Protein AF-A0A107F666-F1 (afdb_monomer_lite)

Secondary structure (DSSP, 8-state):
---------TT--SEEEEE-HHHHHH-GGGSEEEEEEETTEEEEEE-TT--SHHHHHHHHHHTT----EEEETTT---EE-

pLDDT: mean 85.08, std 16.32, range [36.16, 96.75]

Sequence (81 aa):
MQIVNAAPPAGLPALLIVLDREIAQRHPAKAFYLRVEVENGAKHIDLDGAVTPLDARQLAREKGYEPTHWMVAAEGRPTMF

Foldseek 3Di:
DDPPQCDDPPPDDQWEKEAEVVCCVVPVQFRIWIWHDDPRGTDTGTLGRDNDPVSSQVSCVVVVDHDQWYDYPVVPDTDGD

Radius of gyration: 12.99 Å; chains: 1; bounding box: 31×32×31 Å

Organism: NCBI:txid101571

Structure (mmCIF, N/CA/C/O back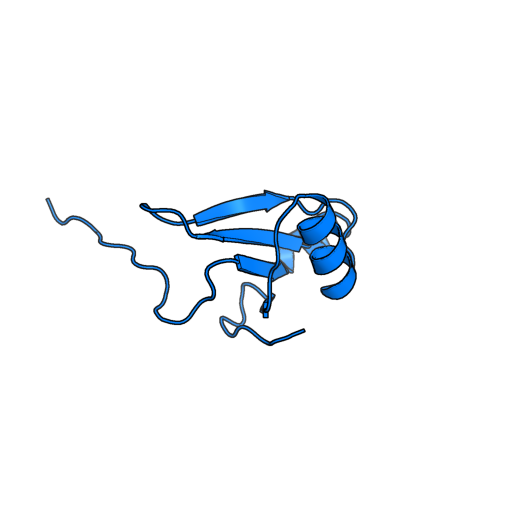bone):
data_AF-A0A107F666-F1
#
_entry.id   AF-A0A107F666-F1
#
loop_
_atom_site.group_PDB
_atom_site.id
_atom_site.type_symbol
_atom_site.label_atom_id
_atom_site.label_alt_id
_atom_site.label_comp_id
_atom_site.label_asym_id
_atom_site.label_entity_id
_atom_site.label_seq_id
_atom_site.pdbx_PDB_ins_code
_atom_site.Cartn_x
_atom_site.Cartn_y
_atom_site.Cartn_z
_atom_site.occupancy
_atom_site.B_iso_or_equiv
_atom_site.auth_seq_id
_atom_site.auth_comp_id
_atom_site.auth_asym_id
_atom_site.auth_atom_id
_atom_site.pdbx_PDB_model_num
ATOM 1 N N . MET A 1 1 ? -22.453 -19.435 17.995 1.00 38.34 1 MET A N 1
ATOM 2 C CA . MET A 1 1 ? -21.874 -18.667 16.875 1.00 38.34 1 MET A CA 1
ATOM 3 C C . MET A 1 1 ? -20.670 -17.918 17.417 1.00 38.34 1 MET A C 1
ATOM 5 O O . MET A 1 1 ? -20.853 -17.046 18.254 1.00 38.34 1 MET A O 1
ATOM 9 N N . GLN A 1 2 ? -19.453 -18.327 17.057 1.00 36.16 2 GLN A N 1
ATOM 10 C CA . GLN A 1 2 ? -18.243 -17.590 17.427 1.00 36.16 2 GLN A CA 1
ATOM 11 C C . GLN A 1 2 ? -18.092 -16.424 16.453 1.00 36.16 2 GLN A C 1
ATOM 13 O O . GLN A 1 2 ? -17.928 -16.632 15.255 1.00 36.16 2 GLN A O 1
ATOM 18 N N . ILE A 1 3 ? -18.199 -15.203 16.970 1.00 39.34 3 ILE A N 1
ATOM 19 C CA . ILE A 1 3 ? -17.866 -13.994 16.224 1.00 39.34 3 ILE A CA 1
ATOM 20 C C . ILE A 1 3 ? -16.342 -13.992 16.125 1.00 39.34 3 ILE A C 1
ATOM 22 O O . ILE A 1 3 ? -15.653 -13.771 17.120 1.00 39.34 3 ILE A O 1
ATOM 26 N N . VAL A 1 4 ? -15.813 -14.330 14.949 1.00 36.72 4 VAL A N 1
ATOM 27 C CA . VAL A 1 4 ? -14.380 -14.208 14.675 1.00 36.72 4 VAL A CA 1
ATOM 28 C C . VAL A 1 4 ? -14.083 -12.716 14.611 1.00 36.72 4 VAL A C 1
ATOM 30 O O . VAL A 1 4 ? -14.338 -12.055 13.609 1.00 36.72 4 VAL A O 1
ATOM 33 N N . ASN A 1 5 ? -13.609 -12.179 15.730 1.00 38.19 5 ASN A N 1
ATOM 34 C CA . ASN A 1 5 ? -13.163 -10.803 15.837 1.00 38.19 5 ASN A CA 1
ATOM 35 C C . ASN A 1 5 ? -11.785 -10.716 15.166 1.00 38.19 5 ASN A C 1
ATOM 37 O O . ASN A 1 5 ? -10.754 -10.913 15.806 1.00 38.19 5 ASN A O 1
ATOM 41 N N . ALA A 1 6 ? -11.771 -10.526 13.847 1.00 40.22 6 ALA A N 1
ATOM 42 C CA . ALA A 1 6 ? -10.551 -10.268 13.095 1.00 40.22 6 ALA A CA 1
ATOM 43 C C . ALA A 1 6 ? -10.167 -8.792 13.267 1.00 40.22 6 ALA A C 1
ATOM 45 O O . ALA A 1 6 ? -10.253 -7.997 12.333 1.00 40.22 6 ALA A O 1
ATOM 46 N N . ALA A 1 7 ? -9.756 -8.423 14.484 1.00 49.31 7 ALA A N 1
ATOM 47 C CA . ALA A 1 7 ? -8.956 -7.222 14.663 1.00 49.31 7 ALA A CA 1
ATOM 48 C C . ALA A 1 7 ? -7.746 -7.323 13.709 1.00 49.31 7 ALA A C 1
ATOM 50 O O . ALA A 1 7 ? -7.204 -8.426 13.546 1.00 49.31 7 ALA A O 1
ATOM 51 N N . PRO A 1 8 ? -7.311 -6.225 13.058 1.00 52.47 8 PRO A N 1
ATOM 52 C CA . PRO A 1 8 ? -6.035 -6.218 12.350 1.00 52.47 8 PRO A CA 1
ATOM 53 C C . PRO A 1 8 ? -4.948 -6.818 13.256 1.00 52.47 8 PRO A C 1
ATOM 55 O O . PRO A 1 8 ? -5.061 -6.677 14.478 1.00 52.47 8 PRO A O 1
ATOM 58 N N . PRO A 1 9 ? -3.885 -7.444 12.717 1.00 54.28 9 PRO A N 1
ATOM 59 C CA . PRO A 1 9 ? -2.721 -7.760 13.537 1.00 54.28 9 PRO A CA 1
ATOM 60 C C . PRO A 1 9 ? -2.340 -6.477 14.282 1.00 54.28 9 PRO A C 1
ATOM 62 O O . PRO A 1 9 ? -2.080 -5.455 13.641 1.00 54.28 9 PRO A O 1
ATOM 65 N N . ALA A 1 10 ? -2.444 -6.489 15.613 1.00 57.16 10 ALA A N 1
ATOM 66 C CA . ALA A 1 10 ? -2.276 -5.291 16.422 1.00 57.16 10 ALA A CA 1
ATOM 67 C C . ALA A 1 10 ? -0.928 -4.637 16.068 1.00 57.16 10 ALA A C 1
ATOM 69 O O . ALA A 1 10 ? 0.114 -5.271 16.225 1.00 57.16 10 ALA A O 1
ATOM 70 N N . GLY A 1 11 ? -0.950 -3.407 15.537 1.00 71.19 11 GLY A N 1
ATOM 71 C CA . GLY A 1 11 ? 0.261 -2.647 15.192 1.00 71.19 11 GLY A CA 1
ATOM 72 C C . GLY A 1 11 ? 0.388 -2.150 13.748 1.00 71.19 11 GLY A C 1
ATOM 73 O O . GLY A 1 11 ? 1.367 -1.470 13.446 1.00 71.19 11 GLY A O 1
ATOM 74 N N . LEU A 1 12 ? -0.561 -2.439 12.850 1.00 82.12 12 LEU A N 1
ATOM 75 C CA . LEU A 1 12 ? -0.552 -1.823 11.516 1.00 82.12 12 LEU A CA 1
ATOM 76 C C . LEU A 1 12 ? -1.129 -0.395 11.546 1.00 82.12 12 LEU A C 1
ATOM 78 O O . LEU A 1 12 ? -2.170 -0.185 12.165 1.00 82.12 12 LEU A O 1
ATOM 82 N N . PRO A 1 13 ? -0.511 0.576 10.850 1.00 87.75 13 PRO A N 1
ATOM 83 C CA . PRO A 1 13 ? -1.068 1.917 10.700 1.00 87.75 13 PRO A CA 1
ATOM 84 C C . PRO A 1 13 ? -2.427 1.924 9.990 1.00 87.75 13 PRO A C 1
ATOM 86 O O . PRO A 1 13 ? -2.668 1.122 9.082 1.00 87.75 13 PRO A O 1
ATOM 89 N N . ALA A 1 14 ? -3.270 2.898 10.347 1.00 90.50 14 ALA A N 1
ATOM 90 C CA . ALA A 1 14 ? -4.588 3.093 9.741 1.00 90.50 14 ALA A CA 1
ATOM 91 C C . ALA A 1 14 ? -4.518 3.361 8.226 1.00 90.50 14 ALA A C 1
ATOM 93 O O . ALA A 1 14 ? -5.412 2.971 7.481 1.00 90.50 14 ALA A O 1
ATOM 94 N N . LEU A 1 15 ? -3.438 3.999 7.763 1.00 93.50 15 LEU A N 1
ATOM 95 C CA . LEU A 1 15 ? -3.118 4.199 6.351 1.00 93.50 15 LEU A CA 1
ATOM 96 C C . LEU A 1 15 ? -1.771 3.543 6.057 1.00 93.50 15 LEU A C 1
ATOM 98 O O . LEU A 1 15 ? -0.737 3.986 6.563 1.00 93.50 15 LEU A O 1
ATOM 102 N N . LEU A 1 16 ? -1.785 2.497 5.238 1.00 94.75 16 LEU A N 1
ATOM 103 C CA . LEU A 1 16 ? -0.608 1.679 4.974 1.00 94.75 16 LEU A CA 1
ATOM 104 C C . LEU A 1 16 ? -0.520 1.326 3.497 1.00 94.75 16 LEU A C 1
ATOM 106 O O . LEU A 1 16 ? -1.444 0.744 2.937 1.00 94.75 16 LEU A O 1
ATOM 110 N N . ILE A 1 17 ? 0.605 1.643 2.868 1.00 96.69 17 ILE A N 1
ATOM 111 C CA . ILE A 1 17 ? 0.878 1.185 1.506 1.00 96.69 17 ILE A CA 1
ATOM 112 C C . ILE A 1 17 ? 1.386 -0.251 1.554 1.00 96.69 17 ILE A C 1
ATOM 114 O O . ILE A 1 17 ? 2.250 -0.587 2.361 1.00 96.69 17 ILE A O 1
ATOM 118 N N . VAL A 1 18 ? 0.862 -1.103 0.683 1.00 95.56 18 VAL A N 1
ATOM 119 C CA . VAL A 1 18 ? 1.239 -2.512 0.631 1.00 95.56 18 VAL A CA 1
ATOM 120 C C . VAL A 1 18 ? 1.724 -2.857 -0.767 1.00 95.56 18 VAL A C 1
ATOM 122 O O . VAL A 1 18 ? 1.037 -2.588 -1.749 1.00 95.56 18 VAL A O 1
ATOM 125 N N . LEU A 1 19 ? 2.912 -3.457 -0.835 1.00 95.00 19 LEU A N 1
ATOM 126 C CA . LEU A 1 19 ? 3.436 -4.129 -2.017 1.00 95.00 19 LEU A CA 1
ATOM 127 C C . LEU A 1 19 ? 2.999 -5.596 -2.002 1.00 95.00 19 LEU A C 1
ATOM 129 O O . LEU A 1 19 ? 3.390 -6.357 -1.108 1.00 95.00 19 LEU A O 1
ATOM 133 N N . ASP A 1 20 ? 2.263 -6.004 -3.029 1.00 91.75 20 ASP A N 1
ATOM 134 C CA . ASP A 1 20 ? 1.982 -7.404 -3.324 1.00 91.75 20 ASP A CA 1
ATOM 135 C C . ASP A 1 20 ? 2.948 -7.913 -4.403 1.00 91.75 20 ASP A C 1
ATOM 137 O O . ASP A 1 20 ? 2.869 -7.539 -5.574 1.00 91.75 20 ASP A O 1
ATOM 141 N N . ARG A 1 21 ? 3.892 -8.776 -4.005 1.00 88.00 21 ARG A N 1
ATOM 142 C CA . ARG A 1 21 ? 4.906 -9.324 -4.918 1.00 88.00 21 ARG A CA 1
ATOM 143 C C . ARG A 1 21 ? 4.317 -10.288 -5.948 1.00 88.00 21 ARG A C 1
ATOM 145 O O . ARG A 1 21 ? 4.864 -10.371 -7.045 1.00 88.00 21 ARG A O 1
ATOM 152 N N . GLU A 1 22 ? 3.247 -11.011 -5.622 1.00 88.00 22 GLU A N 1
ATOM 153 C CA . GLU A 1 22 ? 2.618 -11.930 -6.576 1.00 88.00 22 GLU A CA 1
ATOM 154 C C . GLU A 1 22 ? 1.929 -11.133 -7.686 1.00 88.00 22 GLU A C 1
ATOM 156 O O . GLU A 1 22 ? 2.103 -11.424 -8.873 1.00 88.00 22 GLU A O 1
ATOM 161 N N . ILE A 1 23 ? 1.221 -10.067 -7.310 1.00 85.38 23 ILE A N 1
ATOM 162 C CA . ILE A 1 23 ? 0.627 -9.145 -8.279 1.00 85.38 23 ILE A CA 1
ATOM 163 C C . ILE A 1 23 ? 1.713 -8.405 -9.056 1.00 85.38 23 ILE A C 1
ATOM 165 O O . ILE A 1 23 ? 1.611 -8.324 -10.276 1.00 85.38 23 ILE A O 1
ATOM 169 N N . ALA A 1 24 ? 2.786 -7.947 -8.406 1.00 86.00 24 ALA A N 1
ATOM 170 C CA . ALA A 1 24 ? 3.892 -7.263 -9.077 1.00 86.00 24 ALA A CA 1
ATOM 171 C C . ALA A 1 24 ? 4.533 -8.108 -10.191 1.00 86.00 24 ALA A C 1
ATOM 173 O O . ALA A 1 24 ? 4.921 -7.566 -11.225 1.00 86.00 24 ALA A O 1
ATOM 174 N N . GLN A 1 25 ? 4.615 -9.432 -10.011 1.00 87.25 25 GLN A N 1
ATOM 175 C CA . GLN A 1 25 ? 5.147 -10.348 -11.027 1.00 87.25 25 GLN A CA 1
ATOM 176 C C . GLN A 1 25 ? 4.255 -10.437 -12.273 1.00 87.25 25 GLN A C 1
ATOM 178 O O . GLN A 1 25 ? 4.767 -10.595 -13.379 1.00 87.25 25 GLN A O 1
ATOM 18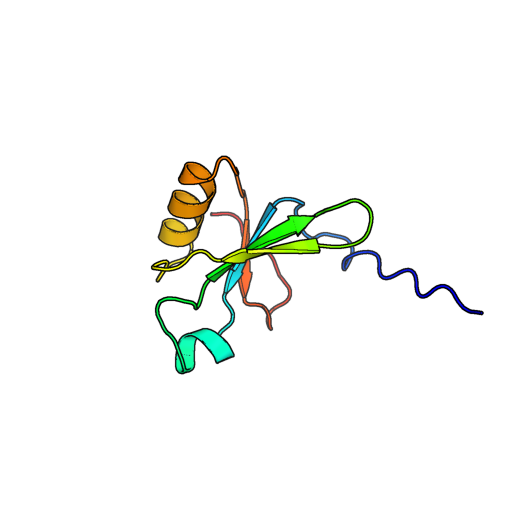3 N N . ARG A 1 26 ? 2.930 -10.352 -12.107 1.00 88.69 26 ARG A N 1
ATOM 184 C CA . ARG A 1 26 ? 1.956 -10.479 -13.208 1.00 88.69 26 ARG A CA 1
ATOM 185 C C . ARG A 1 26 ? 1.586 -9.129 -13.824 1.00 88.69 26 ARG A C 1
ATOM 187 O O . ARG A 1 26 ? 1.332 -9.041 -15.023 1.00 88.69 26 ARG A O 1
ATOM 194 N N . HIS A 1 27 ? 1.565 -8.081 -13.008 1.00 86.62 27 HIS A N 1
ATOM 195 C CA . HIS A 1 27 ? 1.117 -6.733 -13.338 1.00 86.62 27 HIS A CA 1
ATOM 196 C C . HIS A 1 27 ? 1.981 -5.695 -12.598 1.00 86.62 27 HIS A C 1
ATOM 198 O O . HIS A 1 27 ? 1.566 -5.176 -11.560 1.00 86.62 27 HIS A O 1
ATOM 204 N N . PRO A 1 28 ? 3.162 -5.336 -13.136 1.00 79.69 28 PRO A N 1
ATOM 205 C CA . PRO A 1 28 ? 4.102 -4.434 -12.464 1.00 79.69 28 PRO A CA 1
ATOM 206 C C . PRO A 1 28 ? 3.500 -3.076 -12.082 1.00 79.69 28 PRO A C 1
ATOM 208 O O . PRO A 1 28 ? 3.835 -2.523 -11.044 1.00 79.69 28 PRO A O 1
ATOM 211 N N . ALA A 1 29 ? 2.560 -2.566 -12.884 1.00 82.94 29 ALA A N 1
ATOM 212 C CA . ALA A 1 29 ? 1.873 -1.299 -12.629 1.00 82.94 29 ALA A CA 1
ATOM 213 C C . ALA A 1 29 ? 0.765 -1.380 -11.558 1.00 82.94 29 ALA A C 1
ATOM 215 O O . ALA A 1 29 ? 0.166 -0.361 -11.239 1.00 82.94 29 ALA A O 1
ATOM 216 N N . LYS A 1 30 ? 0.456 -2.572 -11.032 1.00 86.50 30 LYS A N 1
ATOM 217 C CA . LYS A 1 30 ? -0.593 -2.811 -10.020 1.00 86.50 30 LYS A CA 1
ATOM 218 C C . LYS A 1 30 ? -0.037 -3.398 -8.726 1.00 86.50 30 LYS A C 1
ATOM 220 O O . LYS A 1 30 ? -0.770 -3.951 -7.915 1.00 86.50 30 LYS A O 1
ATOM 225 N N . ALA A 1 31 ? 1.279 -3.320 -8.561 1.00 90.50 31 ALA A N 1
ATOM 226 C CA . ALA A 1 31 ? 1.999 -3.933 -7.458 1.00 90.50 31 ALA A CA 1
ATOM 227 C C . ALA A 1 31 ? 1.628 -3.334 -6.091 1.00 90.50 31 ALA A C 1
ATOM 229 O O . ALA A 1 31 ? 1.749 -4.014 -5.073 1.00 90.50 31 ALA A O 1
ATOM 230 N N . PHE A 1 32 ? 1.191 -2.071 -6.065 1.00 95.38 32 PHE A N 1
ATOM 231 C CA . PHE A 1 32 ? 0.902 -1.344 -4.836 1.00 95.38 32 PHE A CA 1
ATOM 232 C C . PHE A 1 32 ? -0.580 -1.015 -4.686 1.00 95.38 32 PHE A C 1
ATOM 234 O O . PHE A 1 32 ? -1.249 -0.587 -5.627 1.00 95.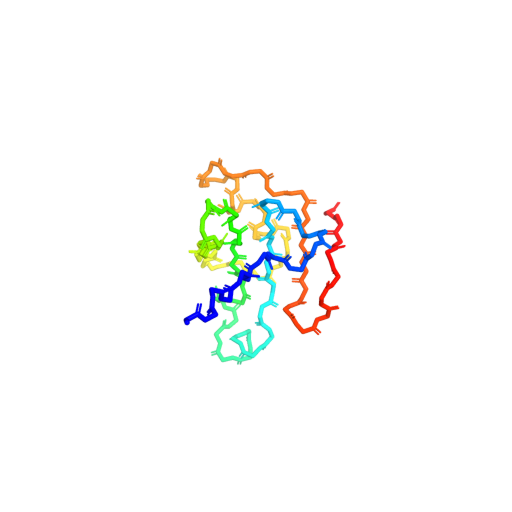38 32 PHE A O 1
ATOM 241 N N . TYR A 1 33 ? -1.055 -1.116 -3.450 1.00 95.44 33 TYR A N 1
ATOM 242 C CA . TYR A 1 33 ? -2.359 -0.616 -3.036 1.00 95.44 33 TYR A CA 1
ATOM 243 C C . TYR A 1 33 ? -2.260 0.077 -1.677 1.00 95.44 33 TYR A C 1
ATOM 245 O O . TYR A 1 33 ? -1.373 -0.202 -0.866 1.00 95.44 33 TYR A O 1
ATOM 253 N N . LEU A 1 34 ? -3.183 0.997 -1.416 1.00 96.12 34 LEU A N 1
ATOM 254 C CA . LEU A 1 34 ? -3.366 1.598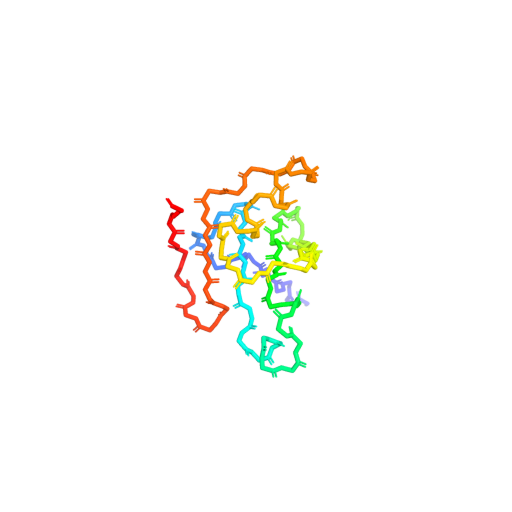 -0.104 1.00 96.12 34 LEU A CA 1
ATOM 255 C C . LEU A 1 34 ? -4.377 0.770 0.690 1.00 96.12 34 LEU A C 1
ATOM 257 O O . LEU A 1 34 ? -5.528 0.610 0.282 1.00 96.12 34 LEU A O 1
ATOM 261 N N . ARG A 1 35 ? -3.959 0.290 1.857 1.00 94.88 35 ARG A N 1
ATOM 262 C CA . ARG A 1 35 ? -4.829 -0.265 2.890 1.00 94.88 35 ARG A CA 1
ATOM 263 C C . ARG A 1 35 ? -5.291 0.867 3.809 1.00 94.88 35 ARG A C 1
ATOM 265 O O . ARG A 1 35 ? -4.466 1.533 4.432 1.00 94.88 35 ARG A O 1
ATOM 272 N N . VAL A 1 36 ? -6.604 1.045 3.908 1.00 93.69 36 VAL A N 1
ATOM 273 C CA . VAL A 1 36 ? -7.266 2.012 4.792 1.00 93.69 36 VAL A CA 1
ATOM 274 C C . VAL A 1 36 ? -8.063 1.249 5.839 1.00 93.69 36 VAL A C 1
ATOM 276 O O . VAL A 1 36 ? -8.947 0.468 5.492 1.00 93.69 36 VAL A O 1
ATOM 279 N N . GLU A 1 37 ? -7.754 1.456 7.111 1.00 90.88 37 GLU A N 1
ATOM 280 C CA . GLU A 1 37 ? -8.530 0.915 8.222 1.00 90.88 37 GLU A CA 1
ATOM 281 C C . GLU A 1 37 ? -9.923 1.551 8.272 1.00 90.88 37 GLU A C 1
ATOM 283 O O . GLU A 1 37 ? -10.091 2.760 8.105 1.00 90.88 37 GLU A O 1
ATOM 288 N N . VAL A 1 38 ? -10.931 0.710 8.476 1.00 88.75 38 VAL A N 1
ATOM 289 C CA . VAL A 1 38 ? -12.337 1.096 8.621 1.00 88.75 38 VAL A CA 1
ATOM 290 C C . VAL A 1 38 ? -12.946 0.310 9.780 1.00 88.75 38 VAL A C 1
ATOM 292 O O . VAL A 1 38 ? -12.397 -0.712 10.181 1.00 88.75 38 VAL A O 1
ATOM 295 N N . GLU A 1 39 ? -14.100 0.748 10.288 1.00 82.50 39 GLU A N 1
ATOM 296 C CA . GLU A 1 39 ? -14.738 0.214 11.508 1.00 82.50 39 GLU A CA 1
ATOM 297 C C . GLU A 1 39 ? -14.824 -1.326 11.569 1.00 82.50 39 GLU A C 1
ATOM 299 O O . GLU A 1 39 ? -14.661 -1.906 12.635 1.00 82.50 39 GLU A O 1
ATOM 304 N N . ASN A 1 40 ? -15.004 -1.993 10.422 1.00 82.94 40 ASN A N 1
ATOM 305 C CA . ASN A 1 40 ? -15.130 -3.452 10.324 1.00 82.94 40 ASN A CA 1
ATOM 306 C C . ASN A 1 40 ? -14.051 -4.112 9.442 1.00 82.94 40 ASN A C 1
ATOM 308 O O . ASN A 1 40 ? -14.320 -5.113 8.778 1.00 82.94 40 ASN A O 1
ATOM 312 N N . GLY A 1 41 ? -12.837 -3.553 9.394 1.00 85.19 41 GLY A N 1
ATOM 313 C CA . GLY A 1 41 ? -11.694 -4.194 8.739 1.00 85.19 41 GLY A CA 1
ATOM 314 C C . GLY A 1 41 ? -10.811 -3.225 7.964 1.00 85.19 41 GLY A C 1
ATOM 315 O O . GLY A 1 41 ? -10.297 -2.250 8.507 1.00 85.19 41 GLY A O 1
ATOM 316 N N . ALA A 1 42 ? -10.583 -3.517 6.685 1.00 89.25 42 ALA A N 1
ATOM 317 C CA . ALA A 1 42 ? -9.789 -2.658 5.820 1.00 89.25 42 ALA A CA 1
ATOM 318 C C . ALA A 1 42 ? -10.380 -2.562 4.417 1.00 89.25 42 ALA A C 1
ATOM 320 O O . ALA A 1 42 ? -10.850 -3.546 3.848 1.00 89.25 42 ALA A O 1
ATOM 321 N N . LYS A 1 43 ? -10.309 -1.360 3.852 1.00 91.38 43 LYS A N 1
ATOM 322 C CA . LYS A 1 43 ? -10.565 -1.086 2.443 1.00 91.38 43 LYS A CA 1
ATOM 323 C C . LYS A 1 43 ? -9.239 -1.045 1.693 1.00 91.38 43 LYS A C 1
ATOM 325 O O . LYS A 1 43 ? -8.261 -0.494 2.195 1.00 91.38 43 LYS A O 1
ATOM 330 N N . HIS A 1 44 ? -9.223 -1.587 0.481 1.00 93.38 44 HIS A N 1
ATOM 331 C CA . HIS A 1 44 ? -8.091 -1.468 -0.433 1.00 93.38 44 HIS A CA 1
ATOM 332 C C . HIS A 1 44 ? -8.412 -0.448 -1.524 1.00 93.38 44 HIS A C 1
ATOM 334 O O . HIS A 1 44 ? -9.538 -0.388 -2.023 1.00 93.38 44 HIS A O 1
ATOM 340 N N . ILE A 1 45 ? -7.434 0.391 -1.841 1.00 94.19 45 ILE A N 1
ATOM 341 C CA . ILE A 1 45 ? -7.514 1.396 -2.895 1.00 94.19 45 ILE A CA 1
ATOM 342 C C . ILE A 1 45 ? -6.328 1.172 -3.818 1.00 94.19 45 ILE A C 1
ATOM 344 O O . ILE A 1 45 ? -5.181 1.268 -3.382 1.00 94.19 45 ILE A O 1
ATOM 348 N N . ASP A 1 46 ? -6.613 0.896 -5.084 1.00 93.38 46 ASP A N 1
ATOM 349 C CA . ASP A 1 46 ? -5.577 0.654 -6.079 1.00 93.38 46 ASP A CA 1
ATOM 350 C C . ASP A 1 46 ? -4.763 1.927 -6.341 1.00 93.38 46 ASP A C 1
ATOM 352 O O . ASP A 1 46 ? -5.298 3.040 -6.469 1.00 93.38 46 ASP A O 1
ATOM 356 N N . LEU A 1 47 ? -3.446 1.746 -6.417 1.00 94.75 47 LEU A N 1
ATOM 357 C CA . LEU A 1 47 ? -2.477 2.783 -6.754 1.00 94.75 47 LEU A CA 1
ATOM 358 C C . LEU A 1 47 ? -1.865 2.453 -8.119 1.00 94.75 47 LEU A C 1
ATOM 360 O O . LEU A 1 47 ? -0.658 2.258 -8.244 1.00 94.75 47 LEU A O 1
ATOM 364 N N . ASP A 1 48 ? -2.728 2.350 -9.133 1.00 92.38 48 ASP A N 1
ATOM 365 C CA . ASP A 1 48 ? -2.329 2.041 -10.507 1.00 92.38 48 ASP A CA 1
ATOM 366 C C . ASP A 1 48 ? -1.215 2.986 -10.986 1.00 92.38 48 ASP A C 1
ATOM 368 O O . ASP A 1 48 ? -1.314 4.208 -10.875 1.00 92.38 48 ASP A O 1
ATOM 372 N N . GLY A 1 49 ? -0.153 2.403 -11.537 1.00 89.81 49 GLY A N 1
ATOM 373 C CA . GLY A 1 49 ? 1.034 3.115 -12.006 1.00 89.81 49 GLY A CA 1
ATOM 374 C C . GLY A 1 49 ? 2.141 3.264 -10.961 1.00 89.81 49 GLY A C 1
ATOM 375 O O . GLY A 1 49 ? 3.250 3.642 -11.331 1.00 89.81 49 GLY A O 1
ATOM 376 N N . ALA A 1 50 ? 1.900 2.928 -9.690 1.00 92.88 50 ALA A N 1
ATOM 377 C CA . ALA A 1 50 ? 2.957 2.900 -8.685 1.00 92.88 50 ALA A CA 1
ATOM 378 C C . ALA A 1 50 ? 3.949 1.760 -8.957 1.00 92.88 50 ALA A C 1
ATOM 380 O O . ALA A 1 50 ? 3.567 0.589 -8.997 1.00 92.88 50 ALA A O 1
ATOM 381 N N . VAL A 1 51 ? 5.233 2.100 -9.085 1.00 88.62 51 VAL A N 1
ATOM 382 C CA . VAL A 1 51 ? 6.329 1.124 -9.244 1.00 88.62 51 VAL A CA 1
ATOM 383 C C . VAL A 1 51 ? 7.210 1.077 -7.993 1.00 88.62 51 VAL A C 1
ATOM 385 O O . VAL A 1 51 ? 7.843 0.059 -7.712 1.00 88.62 51 VAL A O 1
ATOM 388 N N . THR A 1 52 ? 7.215 2.148 -7.199 1.00 92.44 52 THR A N 1
ATOM 389 C CA . THR A 1 52 ? 7.940 2.237 -5.928 1.00 92.44 52 THR A CA 1
ATOM 390 C C . THR A 1 52 ? 7.020 2.632 -4.764 1.00 92.44 52 THR A C 1
ATOM 392 O O . THR A 1 52 ? 5.944 3.198 -4.983 1.00 92.44 52 THR A O 1
ATOM 395 N N . PRO A 1 53 ? 7.441 2.409 -3.501 1.00 94.19 53 PRO A N 1
ATOM 396 C CA . PRO A 1 53 ? 6.697 2.898 -2.340 1.00 94.19 53 PRO A CA 1
ATOM 397 C C . PRO A 1 53 ? 6.513 4.425 -2.332 1.00 94.19 53 PRO A C 1
ATOM 399 O O . PRO A 1 53 ? 5.491 4.915 -1.853 1.00 94.19 53 PRO A O 1
ATOM 402 N N . LEU A 1 54 ? 7.474 5.186 -2.871 1.00 95.38 54 LEU A N 1
ATOM 403 C CA . LEU A 1 54 ? 7.378 6.646 -2.953 1.00 95.38 54 LEU A CA 1
ATOM 404 C C . LEU A 1 54 ? 6.336 7.088 -3.989 1.00 95.38 54 LEU A C 1
ATOM 406 O O . LEU A 1 54 ? 5.533 7.968 -3.677 1.00 95.38 54 LEU A O 1
ATOM 410 N N . ASP A 1 55 ? 6.275 6.430 -5.152 1.00 95.25 55 ASP A N 1
ATOM 411 C CA . ASP A 1 55 ? 5.224 6.680 -6.154 1.00 95.25 55 ASP A CA 1
ATOM 412 C C . ASP A 1 55 ? 3.844 6.370 -5.569 1.00 95.25 55 ASP A C 1
ATOM 414 O O . ASP A 1 55 ? 2.914 7.170 -5.661 1.00 95.25 55 ASP A O 1
ATOM 418 N N . ALA A 1 56 ? 3.726 5.226 -4.886 1.00 96.06 56 ALA A N 1
ATOM 419 C CA . ALA A 1 56 ? 2.509 4.831 -4.193 1.00 96.06 56 ALA A CA 1
ATOM 420 C C . ALA A 1 56 ? 2.081 5.890 -3.160 1.00 96.06 56 ALA A C 1
ATOM 422 O O . ALA A 1 56 ? 0.902 6.238 -3.078 1.00 96.06 56 ALA A O 1
ATOM 423 N N . ARG A 1 57 ? 3.029 6.449 -2.394 1.00 96.56 57 ARG A N 1
ATOM 424 C CA . ARG A 1 57 ? 2.757 7.515 -1.415 1.00 96.56 57 ARG A CA 1
ATOM 425 C C . ARG A 1 57 ? 2.261 8.784 -2.089 1.00 96.56 57 ARG A C 1
ATOM 427 O O . ARG A 1 57 ? 1.321 9.400 -1.588 1.00 96.56 57 ARG A O 1
ATOM 434 N N . GLN A 1 58 ? 2.878 9.179 -3.197 1.00 96.75 58 GLN A N 1
ATOM 435 C CA . GLN A 1 58 ? 2.445 10.341 -3.961 1.00 96.75 58 GLN A CA 1
ATOM 436 C C . GLN A 1 58 ? 1.019 10.150 -4.497 1.00 96.75 58 GLN A C 1
ATOM 438 O O . GLN A 1 58 ? 0.159 10.989 -4.241 1.00 96.75 58 GLN A O 1
ATOM 443 N N . LEU A 1 59 ? 0.734 9.014 -5.135 1.00 96.75 59 LEU A N 1
ATOM 444 C CA . LEU A 1 59 ? -0.596 8.698 -5.668 1.00 96.75 59 LEU A CA 1
ATOM 445 C C . LEU A 1 59 ? -1.662 8.605 -4.566 1.00 96.75 59 LEU A C 1
ATOM 447 O O . LEU A 1 59 ? -2.803 9.025 -4.757 1.00 96.75 59 LEU A O 1
ATOM 451 N N . ALA A 1 60 ? -1.308 8.087 -3.388 1.00 96.06 60 ALA A N 1
ATOM 452 C CA . ALA A 1 60 ? -2.196 8.087 -2.229 1.00 96.06 60 ALA A CA 1
ATOM 453 C C . ALA A 1 60 ? -2.519 9.519 -1.758 1.00 96.06 60 ALA A C 1
ATOM 455 O O . ALA A 1 60 ? -3.682 9.818 -1.476 1.00 96.06 60 ALA A O 1
ATOM 456 N N . ARG A 1 61 ? -1.522 10.416 -1.743 1.00 95.38 61 ARG A N 1
ATOM 457 C CA . ARG A 1 61 ? -1.690 11.842 -1.409 1.00 95.38 61 ARG A CA 1
ATOM 458 C C . ARG A 1 61 ? -2.561 12.586 -2.406 1.00 95.38 61 ARG A C 1
ATOM 460 O O . ARG A 1 61 ? -3.432 13.341 -1.989 1.00 95.38 61 ARG A O 1
ATOM 467 N N . GLU A 1 62 ? -2.398 12.324 -3.698 1.00 95.81 62 GLU A N 1
ATOM 468 C CA . GLU A 1 62 ? -3.260 12.882 -4.750 1.00 95.81 62 GLU A CA 1
ATOM 469 C C . GLU A 1 62 ? -4.731 12.464 -4.579 1.00 95.81 62 GLU A C 1
ATOM 471 O O . GLU A 1 62 ? -5.641 13.214 -4.927 1.00 95.81 62 GLU A O 1
ATOM 476 N N . LYS A 1 63 ? -4.978 11.295 -3.974 1.00 92.75 63 LYS A N 1
ATOM 477 C CA . LYS A 1 63 ? -6.317 10.799 -3.611 1.00 92.75 63 LYS A CA 1
ATOM 478 C C . LYS A 1 63 ? -6.813 11.295 -2.241 1.00 92.75 63 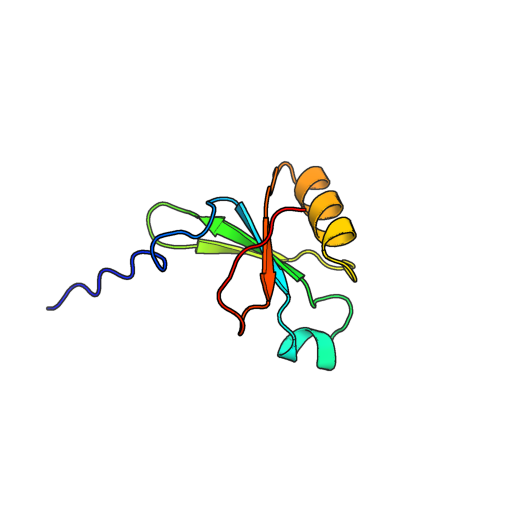LYS A C 1
ATOM 480 O O . LYS A 1 63 ? -7.893 10.891 -1.818 1.00 92.75 63 LYS A O 1
ATOM 485 N N . GLY A 1 64 ? -6.055 12.150 -1.550 1.00 95.06 64 GLY A N 1
ATOM 486 C CA . GLY A 1 64 ? -6.423 12.736 -0.255 1.00 95.06 64 GLY A CA 1
ATOM 487 C C . GLY A 1 64 ? -6.015 11.920 0.976 1.00 95.06 64 GLY A C 1
ATOM 488 O O . GLY A 1 64 ? -6.506 12.190 2.069 1.00 95.06 64 GLY A O 1
ATOM 489 N N . TYR A 1 65 ? -5.131 10.930 0.826 1.00 95.00 65 TYR A N 1
ATOM 490 C CA . TYR A 1 65 ? -4.633 10.110 1.934 1.00 95.00 65 TYR A CA 1
ATOM 491 C C . TYR A 1 65 ? -3.190 10.457 2.297 1.00 95.00 65 TYR A C 1
ATOM 493 O O . TYR A 1 65 ? -2.356 10.682 1.428 1.00 95.00 65 TYR A O 1
ATOM 501 N N . GLU A 1 66 ? -2.850 10.401 3.583 1.00 95.25 66 GLU A N 1
ATOM 502 C CA . GLU A 1 66 ? -1.482 10.639 4.052 1.00 95.25 66 GLU A CA 1
ATOM 503 C C . GLU A 1 66 ? -0.892 9.398 4.744 1.00 95.25 66 GLU A C 1
ATOM 505 O O . GLU A 1 66 ? -0.788 9.350 5.971 1.00 95.25 66 GLU A O 1
ATOM 510 N N . PRO A 1 67 ? -0.515 8.351 3.981 1.00 93.88 67 PRO A N 1
ATOM 511 C CA . PRO A 1 67 ? 0.137 7.186 4.558 1.00 93.88 67 PRO A CA 1
ATOM 512 C C . PRO A 1 67 ? 1.540 7.545 5.058 1.00 93.88 67 PRO A C 1
ATOM 514 O O . PRO A 1 67 ? 2.313 8.244 4.395 1.00 93.88 67 PRO A O 1
ATOM 517 N N . THR A 1 68 ? 1.879 7.022 6.234 1.00 93.75 68 THR A N 1
ATOM 518 C CA . THR A 1 68 ? 3.175 7.235 6.901 1.00 93.75 68 THR A CA 1
ATOM 519 C C . THR A 1 68 ? 4.104 6.032 6.790 1.00 93.75 68 THR A C 1
ATOM 521 O O . THR A 1 68 ? 5.307 6.172 6.993 1.00 93.75 68 THR A O 1
ATOM 524 N N . HIS A 1 69 ? 3.558 4.867 6.440 1.00 94.88 69 HIS A N 1
ATOM 525 C CA . HIS A 1 69 ? 4.294 3.615 6.344 1.00 94.88 69 HIS A CA 1
ATOM 526 C C . HIS A 1 69 ? 3.967 2.862 5.057 1.00 94.88 69 HIS A C 1
ATOM 528 O O . HIS A 1 69 ? 2.900 3.036 4.453 1.00 94.88 69 HIS A O 1
ATOM 534 N N . TRP A 1 70 ? 4.861 1.944 4.709 1.00 95.81 70 TRP A N 1
ATOM 535 C CA . TRP A 1 70 ? 4.650 0.923 3.699 1.00 95.81 70 TRP A CA 1
ATOM 536 C C . TRP A 1 70 ? 5.137 -0.446 4.186 1.00 95.81 70 TRP A C 1
ATOM 538 O O . TRP A 1 70 ? 5.919 -0.539 5.132 1.00 95.81 70 TRP A O 1
ATOM 548 N N . MET A 1 71 ? 4.673 -1.523 3.559 1.00 94.75 71 MET A N 1
ATOM 549 C CA . MET A 1 71 ? 5.146 -2.882 3.829 1.00 94.75 71 MET A CA 1
ATOM 550 C C . MET A 1 71 ? 5.068 -3.776 2.593 1.00 94.75 71 MET A C 1
ATOM 552 O O . MET A 1 71 ? 4.352 -3.479 1.638 1.00 94.75 71 MET A O 1
ATOM 556 N N . VAL A 1 72 ? 5.737 -4.925 2.654 1.00 93.44 72 VAL A N 1
ATOM 557 C CA . VAL A 1 72 ? 5.506 -6.046 1.737 1.00 93.44 72 VAL A CA 1
ATOM 558 C C . VAL A 1 72 ? 4.522 -7.018 2.382 1.00 93.44 72 VAL A C 1
ATOM 560 O O . VAL A 1 72 ? 4.731 -7.418 3.528 1.00 93.44 72 VAL A O 1
ATOM 563 N N . ALA A 1 73 ? 3.477 -7.429 1.654 1.00 87.62 73 ALA A N 1
ATOM 564 C CA . ALA A 1 73 ? 2.378 -8.249 2.183 1.00 87.62 73 ALA A CA 1
ATOM 565 C C . ALA A 1 73 ? 2.850 -9.498 2.960 1.00 87.62 73 ALA A C 1
ATOM 567 O O . ALA A 1 73 ? 2.350 -9.779 4.046 1.00 87.62 73 ALA A O 1
ATOM 568 N N . ALA A 1 74 ? 3.862 -10.206 2.448 1.00 81.75 74 ALA A N 1
ATOM 569 C CA . ALA A 1 74 ? 4.399 -11.423 3.063 1.00 81.75 74 ALA A CA 1
ATOM 570 C C . ALA A 1 74 ? 5.332 -11.181 4.269 1.00 81.75 74 ALA A C 1
ATOM 572 O O . ALA A 1 74 ? 5.605 -12.109 5.024 1.00 81.75 74 ALA A O 1
ATOM 573 N N . GLU A 1 75 ? 5.851 -9.963 4.450 1.00 83.81 75 GLU A N 1
ATOM 574 C CA . GLU A 1 75 ? 6.864 -9.661 5.476 1.00 83.81 75 GLU A CA 1
ATOM 575 C C . GLU A 1 75 ? 6.246 -9.184 6.796 1.00 83.81 75 GLU A C 1
ATOM 577 O O . GLU A 1 75 ? 6.897 -9.228 7.839 1.00 83.81 75 GLU A O 1
ATOM 582 N N . GLY A 1 76 ? 4.986 -8.739 6.776 1.00 77.62 76 GLY A N 1
ATOM 583 C CA . GLY A 1 76 ? 4.219 -8.427 7.987 1.00 77.62 76 GLY A CA 1
ATOM 584 C C . GLY A 1 76 ? 4.701 -7.211 8.790 1.00 77.62 76 GLY A C 1
ATOM 585 O O . GLY A 1 76 ? 4.110 -6.910 9.823 1.00 77.62 76 GLY A O 1
ATOM 586 N N . ARG A 1 77 ? 5.765 -6.518 8.359 1.00 87.12 77 ARG A N 1
ATOM 587 C CA . ARG A 1 77 ? 6.404 -5.431 9.117 1.00 87.12 77 ARG A CA 1
ATOM 588 C C . ARG A 1 77 ? 6.324 -4.098 8.366 1.00 87.12 77 ARG A C 1
ATOM 590 O O . ARG A 1 77 ? 6.955 -3.967 7.316 1.00 87.12 77 ARG A O 1
ATOM 597 N N . PRO A 1 78 ? 5.576 -3.108 8.884 1.00 91.00 78 PRO A N 1
ATOM 598 C CA . PRO A 1 78 ? 5.545 -1.771 8.309 1.00 91.00 78 PRO A CA 1
ATOM 599 C C . PRO A 1 78 ? 6.849 -1.017 8.576 1.00 91.00 78 PRO A C 1
ATOM 601 O O . PRO A 1 78 ? 7.417 -1.084 9.664 1.00 91.00 78 PRO A O 1
ATOM 604 N N . THR A 1 79 ? 7.297 -0.274 7.570 1.00 92.12 79 THR A N 1
ATOM 605 C CA . THR A 1 79 ? 8.468 0.606 7.600 1.00 92.12 79 THR A CA 1
ATOM 606 C C . THR A 1 79 ? 8.016 2.023 7.260 1.00 92.12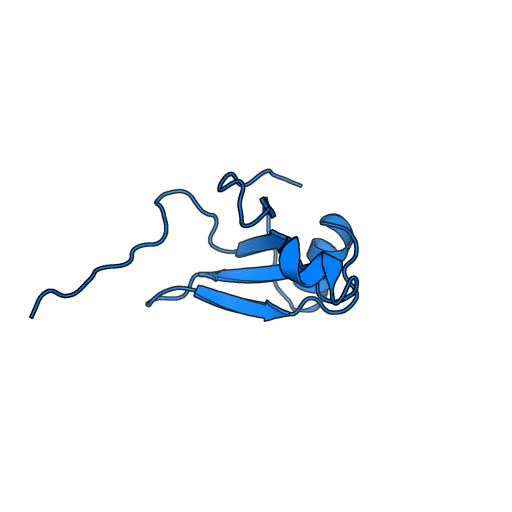 79 THR A C 1
ATOM 608 O O . THR A 1 79 ? 7.153 2.202 6.401 1.00 92.12 79 THR A O 1
ATOM 611 N N . MET A 1 80 ? 8.556 3.037 7.938 1.00 91.94 80 MET A N 1
ATOM 612 C CA . MET A 1 80 ? 8.297 4.436 7.576 1.00 91.94 80 MET A CA 1
ATOM 613 C C . MET A 1 80 ? 8.932 4.787 6.220 1.00 91.94 80 MET A C 1
ATOM 615 O O . MET A 1 80 ? 9.903 4.152 5.808 1.00 91.94 80 MET A O 1
ATOM 619 N N . PHE A 1 81 ? 8.353 5.763 5.516 1.00 87.31 81 PHE A N 1
ATOM 620 C CA . PHE A 1 81 ? 8.902 6.298 4.260 1.00 87.31 81 PHE A CA 1
ATOM 621 C C . PHE A 1 81 ? 10.207 7.068 4.440 1.00 87.31 81 PHE A C 1
ATOM 623 O O . PHE A 1 81 ? 10.366 7.713 5.500 1.00 87.31 81 PHE A O 1
#